Protein AF-A0A966Z0H8-F1 (afdb_monomer_lite)

Foldseek 3Di:
DPPPVPVVVVVVVVPPPVPPQPDDDPVNLVVVLVPAFLDPPPGAVLVNLVSVLVVVVSVVFDNVQWDWAADPPGRRDIDIGGDDDDPDNPDDD

Sequence (93 aa):
MKMLRNTAIVLCLLASHAGAQVPVSPRDILAELIASNTTDLGGANTAAARAGAKHLIAAGFAAADVQILVPEGRPNKGNLVARLRSANSTLKP

Secondary structure (DSSP, 8-state):
--SSSSHHHHHHTTSTT--------HHHHHHHHHHS---TTT--HHHHHHHHHHHHHHTT--GGGEEEE--TT-TT-PEEEE-PPPS-TTS--

Radius of gyration: 19.57 Å; chains: 1; bounding box: 60×34×40 Å

Structure (mmCIF, N/CA/C/O backbone):
data_AF-A0A966Z0H8-F1
#
_entry.id   AF-A0A966Z0H8-F1
#
loop_
_atom_site.group_PDB
_atom_site.id
_atom_site.type_symbol
_atom_site.label_atom_id
_atom_site.label_alt_id
_atom_site.label_comp_id
_atom_site.label_asym_id
_atom_site.label_entity_id
_atom_site.label_seq_id
_atom_site.pdbx_PDB_ins_code
_atom_site.Cartn_x
_atom_site.Cartn_y
_atom_site.Cartn_z
_atom_site.occupancy
_atom_site.B_iso_or_equiv
_atom_site.auth_seq_id
_atom_site.auth_comp_id
_atom_site.auth_asym_id
_atom_site.auth_atom_id
_atom_site.pdbx_PDB_model_num
ATOM 1 N N . MET A 1 1 ? -44.914 -14.487 19.846 1.00 51.62 1 MET A N 1
ATOM 2 C CA . MET A 1 1 ? -43.654 -15.237 20.097 1.00 51.62 1 MET A CA 1
ATOM 3 C C . MET A 1 1 ? -42.897 -15.616 18.804 1.00 51.62 1 MET A C 1
ATOM 5 O O . MET A 1 1 ? -42.584 -16.781 18.605 1.00 51.62 1 MET A O 1
ATOM 9 N N . LYS A 1 2 ? -42.555 -14.664 17.913 1.00 50.00 2 LYS A N 1
ATOM 10 C CA . LYS A 1 2 ? -41.657 -14.929 16.752 1.00 50.00 2 LYS A CA 1
ATOM 11 C C . LYS A 1 2 ? -40.673 -13.791 16.411 1.00 50.00 2 LYS A C 1
ATOM 13 O O . LYS A 1 2 ? -39.811 -13.988 15.569 1.00 50.00 2 LYS A O 1
ATOM 18 N N . MET A 1 3 ? -40.742 -12.636 17.084 1.00 51.91 3 MET A N 1
ATOM 19 C CA . MET A 1 3 ? -39.899 -11.465 16.764 1.00 51.91 3 MET A CA 1
ATOM 20 C C . MET A 1 3 ? -38.594 -11.373 17.570 1.00 51.91 3 MET A C 1
ATOM 22 O O . MET A 1 3 ? -37.730 -10.581 17.224 1.00 51.91 3 MET A O 1
ATOM 26 N N . LEU A 1 4 ? -38.414 -12.197 18.609 1.00 51.91 4 LEU A N 1
ATOM 27 C CA . LEU A 1 4 ? -37.239 -12.126 19.492 1.00 51.91 4 LEU A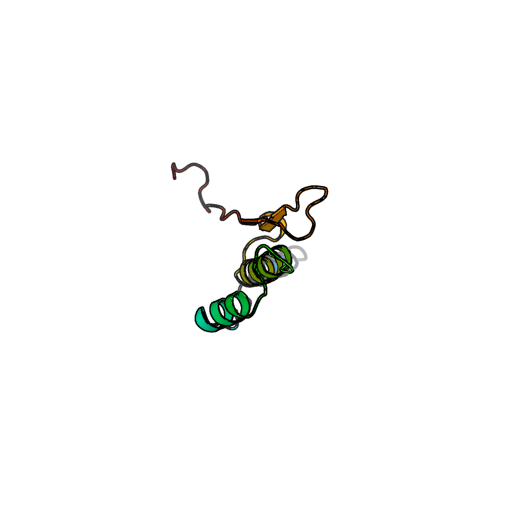 CA 1
ATOM 28 C C . LEU A 1 4 ? -36.048 -12.981 19.016 1.00 51.91 4 LEU A C 1
ATOM 30 O O . LEU A 1 4 ? -34.959 -12.883 19.566 1.00 51.91 4 LEU A O 1
ATOM 34 N N . ARG A 1 5 ? -36.247 -13.835 18.002 1.00 49.72 5 ARG A N 1
ATOM 35 C CA . ARG A 1 5 ? -35.217 -14.760 17.491 1.00 49.72 5 ARG A CA 1
ATOM 36 C C . ARG A 1 5 ? -34.365 -14.177 16.360 1.00 49.72 5 ARG A C 1
ATOM 38 O O . ARG A 1 5 ? -33.256 -14.654 16.154 1.00 49.72 5 ARG A O 1
ATOM 45 N N . ASN A 1 6 ? -34.843 -13.141 15.664 1.00 44.19 6 ASN A N 1
ATOM 46 C CA . ASN A 1 6 ? -34.119 -12.538 14.537 1.00 44.19 6 ASN A CA 1
ATOM 47 C C . ASN A 1 6 ? -33.081 -11.488 14.961 1.00 44.19 6 ASN A C 1
ATOM 49 O O . ASN A 1 6 ? -32.128 -11.251 14.227 1.00 44.19 6 ASN A O 1
ATOM 53 N N . THR A 1 7 ? -33.222 -10.880 16.138 1.00 51.72 7 THR A N 1
ATOM 54 C CA . THR A 1 7 ? -32.293 -9.851 16.635 1.00 51.72 7 THR A CA 1
ATOM 55 C C . THR A 1 7 ? -30.955 -10.422 17.105 1.00 51.72 7 THR A C 1
ATOM 57 O O . THR A 1 7 ? -29.929 -9.767 16.946 1.00 51.72 7 THR A O 1
ATOM 60 N N . ALA A 1 8 ? -30.925 -11.662 17.604 1.00 47.91 8 ALA A N 1
ATOM 61 C CA . ALA A 1 8 ? -29.688 -12.303 18.058 1.00 47.91 8 ALA A CA 1
ATOM 62 C C . ALA A 1 8 ? -28.717 -12.631 16.904 1.00 47.91 8 ALA A C 1
ATOM 64 O O . ALA A 1 8 ? -27.504 -12.577 17.081 1.00 47.91 8 ALA A O 1
ATOM 65 N N . ILE A 1 9 ? -29.242 -12.919 15.707 1.00 49.81 9 ILE A N 1
ATOM 66 C CA . ILE A 1 9 ? -28.426 -13.256 14.528 1.00 49.81 9 ILE A CA 1
ATOM 67 C C . ILE A 1 9 ? -27.742 -12.003 13.958 1.00 49.81 9 ILE A C 1
ATOM 69 O O . ILE A 1 9 ? -26.591 -12.067 13.534 1.00 49.81 9 ILE A O 1
ATOM 73 N N . VAL A 1 10 ? -28.409 -10.844 14.009 1.00 50.28 10 VAL A N 1
ATOM 74 C CA . VAL A 1 10 ? -27.861 -9.570 13.507 1.00 50.28 10 VAL A CA 1
ATOM 75 C C . VAL A 1 10 ? -26.737 -9.039 14.406 1.00 50.28 10 VAL A C 1
ATOM 77 O O . VAL A 1 10 ? -25.772 -8.468 13.905 1.00 50.28 10 VAL A O 1
ATOM 80 N N . LEU A 1 11 ? -26.805 -9.279 15.720 1.00 44.62 11 LEU A N 1
ATOM 81 C CA . LEU A 1 11 ? -25.792 -8.806 16.669 1.00 44.62 11 LEU A CA 1
ATOM 82 C C . LEU A 1 11 ? -24.459 -9.573 16.563 1.00 44.62 11 LEU A C 1
ATOM 84 O O . LEU A 1 11 ? -23.402 -9.007 16.826 1.00 44.62 11 LEU A O 1
ATOM 88 N N . CYS A 1 12 ? -24.485 -10.835 16.121 1.00 43.62 12 CYS A N 1
ATOM 89 C CA . CYS A 1 12 ? -23.276 -11.655 15.995 1.00 43.62 12 CYS A CA 1
ATOM 90 C C . CYS A 1 12 ? -22.442 -11.332 14.740 1.00 43.62 12 CYS A C 1
ATOM 92 O O . CYS A 1 12 ? -21.248 -11.623 14.715 1.00 43.62 12 CYS A O 1
ATOM 94 N N . LEU A 1 13 ? -23.039 -10.706 13.716 1.00 47.88 13 LEU A N 1
ATOM 95 C CA . LEU A 1 13 ? -22.360 -10.397 12.448 1.00 47.88 13 LEU A CA 1
ATOM 96 C C . LEU A 1 13 ? -21.430 -9.171 12.524 1.00 47.88 13 LEU A C 1
ATOM 98 O O . LEU A 1 13 ? -20.564 -9.002 11.670 1.00 47.88 13 LEU A O 1
ATOM 102 N N . LEU A 1 14 ? -21.589 -8.317 13.541 1.00 48.44 14 LEU A N 1
ATOM 103 C CA . LEU A 1 14 ? -20.770 -7.111 13.722 1.00 48.44 14 LEU A CA 1
ATOM 104 C C . LEU A 1 14 ? -19.462 -7.371 14.491 1.00 48.44 14 LEU A C 1
ATOM 106 O O . LEU A 1 14 ? -18.579 -6.518 14.494 1.00 48.44 14 LEU A O 1
ATOM 110 N N . ALA A 1 15 ? -19.312 -8.539 15.125 1.00 47.53 15 ALA A N 1
ATOM 111 C CA . ALA A 1 15 ? -18.158 -8.858 15.972 1.00 47.53 15 ALA A CA 1
ATOM 112 C C . ALA A 1 15 ? -17.006 -9.564 15.225 1.00 47.53 15 ALA A C 1
ATOM 114 O O . ALA A 1 15 ? -15.927 -9.751 15.784 1.00 47.53 15 ALA A O 1
ATOM 115 N N . SER A 1 16 ? -17.201 -9.961 13.963 1.00 47.22 16 SER A N 1
ATOM 116 C CA . SER A 1 16 ? -16.285 -10.877 13.265 1.00 47.22 16 SER A CA 1
ATOM 117 C C . SER A 1 16 ? -15.036 -10.238 12.639 1.00 47.22 16 SER A C 1
ATOM 119 O O . SER A 1 16 ? -14.273 -10.953 12.000 1.00 47.22 16 SER A O 1
ATOM 121 N N . HIS A 1 17 ? -14.779 -8.936 12.810 1.00 50.81 17 HIS A N 1
ATOM 122 C CA . HIS A 1 17 ? -13.556 -8.314 12.267 1.00 50.81 17 HIS A CA 1
ATOM 123 C C . HIS A 1 17 ? -12.337 -8.363 13.196 1.00 50.81 17 HIS A C 1
ATOM 125 O O . HIS A 1 17 ? -11.260 -7.926 12.803 1.00 50.81 17 HIS A O 1
ATOM 131 N N . ALA A 1 18 ? -12.445 -8.976 14.376 1.00 45.56 18 ALA A N 1
ATOM 132 C CA . ALA A 1 18 ? -11.276 -9.357 15.168 1.00 45.56 18 ALA A CA 1
ATOM 133 C C . ALA A 1 18 ? -10.665 -10.670 14.637 1.00 45.56 18 ALA A C 1
ATOM 135 O O . ALA A 1 18 ? -10.482 -11.635 15.375 1.00 45.56 18 ALA A O 1
ATOM 136 N N . GLY A 1 19 ? -10.401 -10.746 13.330 1.00 45.91 19 GLY A N 1
ATOM 137 C CA . GLY A 1 19 ? -9.562 -11.807 12.789 1.00 45.91 19 GLY A CA 1
ATOM 138 C C . GLY A 1 19 ? -8.182 -11.649 13.412 1.00 45.91 19 GLY A C 1
ATOM 139 O O . GLY A 1 19 ? -7.573 -10.593 13.272 1.00 45.91 19 GLY A O 1
ATOM 140 N N . ALA A 1 20 ? -7.721 -12.660 14.146 1.00 46.19 20 ALA A N 1
ATOM 141 C CA . ALA A 1 20 ? -6.378 -12.702 14.703 1.00 46.19 20 ALA A CA 1
ATOM 142 C C . ALA A 1 20 ? -5.364 -12.469 13.571 1.00 46.19 20 ALA A C 1
ATOM 144 O O . ALA A 1 20 ? -5.073 -13.376 12.790 1.00 46.19 20 ALA A O 1
ATOM 145 N N . GLN A 1 21 ? -4.869 -11.236 13.441 1.00 58.44 21 GLN A N 1
ATOM 146 C CA . GLN A 1 21 ? -3.759 -10.936 12.552 1.00 58.44 21 GLN A CA 1
ATOM 147 C C . GLN A 1 21 ? -2.587 -11.778 13.032 1.00 58.44 21 GLN A C 1
ATOM 149 O O . GLN A 1 21 ? -2.118 -11.597 14.155 1.00 58.44 21 GLN A O 1
ATOM 154 N N . VAL A 1 22 ? -2.100 -12.684 12.185 1.00 61.34 22 VAL A N 1
ATOM 155 C CA . VAL A 1 22 ? -0.735 -13.185 12.340 1.00 61.34 22 VAL A CA 1
ATOM 156 C C . VAL A 1 22 ? 0.151 -11.940 12.269 1.00 61.34 22 VAL A C 1
ATOM 158 O O . VAL A 1 22 ? 0.132 -11.271 11.230 1.00 61.34 22 VAL A O 1
ATOM 161 N N . PRO A 1 23 ? 0.856 -11.555 13.348 1.00 69.00 23 PRO A N 1
ATOM 162 C CA . PRO A 1 23 ? 1.659 -10.347 13.322 1.00 69.00 23 PRO A CA 1
ATOM 163 C C . PRO A 1 23 ? 2.785 -10.565 12.315 1.00 69.00 23 PRO A C 1
ATOM 165 O O . PRO A 1 23 ? 3.693 -11.358 12.558 1.00 69.00 23 PRO A O 1
ATOM 168 N N . VAL A 1 24 ? 2.714 -9.902 11.160 1.00 78.06 24 VAL A N 1
ATOM 169 C CA . VAL A 1 24 ? 3.860 -9.843 10.255 1.00 78.06 24 VAL A CA 1
ATOM 170 C C . VAL A 1 24 ? 4.924 -8.984 10.931 1.00 78.06 24 VAL A C 1
ATOM 172 O O . VAL A 1 24 ? 4.633 -7.898 11.443 1.00 78.06 24 VAL A O 1
ATOM 175 N N . SER A 1 25 ? 6.156 -9.480 10.998 1.00 90.19 25 SER A N 1
ATOM 176 C CA . SER A 1 25 ? 7.236 -8.722 11.617 1.00 90.19 25 SER A CA 1
ATOM 177 C C . SER A 1 25 ? 7.521 -7.469 10.783 1.00 90.19 25 SER A C 1
ATOM 179 O O . SER A 1 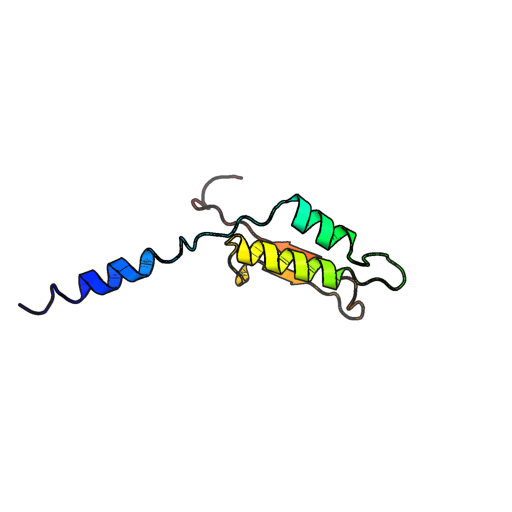25 ? 7.658 -7.573 9.561 1.00 90.19 25 SER A O 1
ATOM 181 N N . PRO A 1 26 ? 7.716 -6.288 11.401 1.00 90.88 26 PRO A N 1
ATOM 182 C CA . PRO A 1 26 ? 8.208 -5.114 10.684 1.00 90.88 26 PRO A CA 1
ATOM 183 C C . PRO A 1 26 ? 9.521 -5.384 9.940 1.00 90.88 26 PRO A C 1
ATOM 185 O O . PRO A 1 26 ? 9.776 -4.783 8.898 1.00 90.88 26 PRO A O 1
ATOM 188 N N . ARG A 1 27 ? 10.346 -6.316 10.445 1.00 94.75 27 ARG A N 1
ATOM 189 C CA . ARG A 1 27 ? 11.571 -6.735 9.757 1.00 94.75 27 ARG A CA 1
ATOM 190 C C . ARG A 1 27 ? 11.300 -7.556 8.502 1.00 94.75 27 ARG A C 1
ATOM 192 O O . ARG A 1 27 ? 12.057 -7.408 7.553 1.00 94.75 27 ARG A O 1
ATOM 199 N N . ASP A 1 28 ? 10.236 -8.351 8.471 1.00 94.75 28 ASP A N 1
ATOM 200 C CA . ASP A 1 28 ? 9.873 -9.135 7.286 1.00 94.75 28 ASP A CA 1
ATOM 201 C C . ASP A 1 28 ? 9.323 -8.220 6.190 1.00 94.75 28 ASP A C 1
ATOM 203 O O . ASP A 1 28 ? 9.724 -8.338 5.034 1.00 94.75 28 ASP A O 1
ATOM 207 N N . ILE A 1 29 ? 8.493 -7.234 6.563 1.00 94.44 29 ILE A N 1
ATOM 208 C CA . ILE A 1 29 ? 8.035 -6.185 5.635 1.00 94.44 29 ILE A CA 1
ATOM 209 C C . ILE A 1 29 ? 9.238 -5.422 5.072 1.00 94.44 29 ILE A C 1
ATOM 211 O O . ILE A 1 29 ? 9.339 -5.208 3.866 1.00 94.44 29 ILE A O 1
ATOM 215 N N . LEU A 1 30 ? 10.170 -5.015 5.939 1.00 95.62 30 LEU A N 1
ATOM 216 C CA . LEU A 1 30 ? 11.370 -4.305 5.509 1.00 95.62 30 LEU A CA 1
ATOM 217 C C . LEU A 1 30 ? 12.239 -5.170 4.585 1.00 95.62 30 LEU A C 1
ATOM 219 O O . LEU A 1 30 ? 12.737 -4.668 3.581 1.00 95.62 30 LEU A O 1
ATOM 223 N N . ALA A 1 31 ? 12.399 -6.459 4.893 1.00 96.62 31 ALA A N 1
ATOM 224 C CA . ALA A 1 31 ? 13.152 -7.390 4.063 1.00 96.62 31 ALA A CA 1
ATOM 225 C C . ALA A 1 31 ? 12.520 -7.550 2.670 1.00 96.62 31 ALA A C 1
ATOM 227 O O . ALA A 1 31 ? 13.238 -7.487 1.674 1.00 96.62 31 ALA A O 1
ATOM 228 N N . GLU A 1 32 ? 11.192 -7.680 2.581 1.00 96.19 32 GLU A N 1
ATOM 229 C CA . GLU A 1 32 ? 10.463 -7.735 1.306 1.00 96.19 32 GLU A CA 1
ATOM 230 C C . GLU A 1 32 ? 10.667 -6.456 0.478 1.00 96.19 32 GLU A C 1
ATOM 232 O O . GLU A 1 32 ? 10.965 -6.515 -0.720 1.00 96.19 32 GLU A O 1
ATOM 237 N N . LEU A 1 33 ? 10.560 -5.285 1.113 1.00 95.25 33 LEU A N 1
ATOM 238 C CA . LEU A 1 33 ? 10.729 -4.002 0.431 1.00 95.25 33 LEU A CA 1
ATOM 239 C C . LEU A 1 33 ? 12.174 -3.766 -0.031 1.00 95.25 33 LEU A C 1
ATOM 241 O O . LEU A 1 33 ? 12.371 -3.243 -1.123 1.00 95.25 33 LEU A O 1
ATOM 245 N N . ILE A 1 34 ? 13.180 -4.177 0.749 1.00 95.00 34 ILE A N 1
ATOM 246 C CA . ILE A 1 34 ? 14.598 -4.065 0.361 1.00 95.00 34 ILE A CA 1
ATOM 247 C C . ILE A 1 34 ? 14.950 -5.050 -0.758 1.00 95.00 34 ILE A C 1
ATOM 249 O O . ILE A 1 34 ? 15.723 -4.711 -1.651 1.00 95.00 34 ILE A O 1
ATOM 253 N N . ALA A 1 35 ? 14.380 -6.257 -0.741 1.00 95.44 35 ALA A N 1
ATOM 254 C CA . ALA A 1 35 ? 14.583 -7.246 -1.799 1.00 95.44 35 ALA A CA 1
ATOM 255 C C . ALA A 1 35 ? 13.934 -6.835 -3.138 1.00 95.44 35 ALA A C 1
ATOM 257 O O . ALA A 1 35 ? 14.234 -7.416 -4.182 1.00 95.44 35 ALA A O 1
ATOM 258 N N . SER A 1 36 ? 13.045 -5.838 -3.126 1.00 93.12 36 SER A N 1
ATOM 259 C CA . SER A 1 36 ? 12.379 -5.320 -4.320 1.00 93.12 36 SER A CA 1
ATOM 260 C C . SER A 1 36 ? 13.319 -4.445 -5.158 1.00 93.12 36 SER A C 1
ATOM 262 O O . SER A 1 36 ? 14.002 -3.567 -4.637 1.00 93.12 36 SER A O 1
ATOM 264 N N . ASN A 1 37 ? 13.298 -4.595 -6.487 1.00 92.38 37 ASN A N 1
ATOM 265 C CA . ASN A 1 37 ? 14.056 -3.714 -7.378 1.00 92.38 37 ASN A CA 1
ATOM 266 C C . ASN A 1 37 ? 13.325 -2.374 -7.607 1.00 92.38 37 ASN A C 1
ATOM 268 O O . ASN A 1 37 ? 12.519 -2.243 -8.534 1.00 92.38 37 ASN A O 1
ATOM 272 N N . THR A 1 38 ? 13.606 -1.380 -6.764 1.00 92.12 38 THR A N 1
ATOM 273 C CA . THR A 1 38 ? 13.046 -0.016 -6.840 1.00 92.12 38 THR A CA 1
ATOM 274 C C . THR A 1 38 ? 14.004 1.002 -7.467 1.00 92.12 38 THR A C 1
ATOM 276 O O . THR A 1 38 ? 13.742 2.205 -7.407 1.00 92.12 38 THR A O 1
ATOM 279 N N . THR A 1 39 ? 15.097 0.551 -8.097 1.00 91.62 39 THR A N 1
ATOM 280 C CA . THR A 1 39 ? 16.044 1.448 -8.770 1.00 91.62 39 THR A CA 1
ATOM 281 C C . THR A 1 39 ? 15.373 2.215 -9.910 1.00 91.62 39 THR A C 1
ATOM 283 O O . THR A 1 39 ? 14.402 1.764 -10.528 1.00 91.62 39 THR A O 1
ATOM 286 N N . ASP A 1 40 ? 15.895 3.407 -10.207 1.00 85.56 40 ASP A N 1
ATOM 287 C CA . ASP A 1 40 ? 15.302 4.252 -11.241 1.00 85.56 40 ASP A CA 1
ATOM 288 C C . ASP A 1 40 ? 15.428 3.632 -12.645 1.00 85.56 40 ASP A C 1
ATOM 290 O O . ASP A 1 40 ? 14.482 3.698 -13.436 1.00 85.56 40 ASP A O 1
ATOM 294 N N . LEU A 1 41 ? 16.559 2.961 -12.897 1.00 87.50 41 LEU A N 1
ATOM 295 C CA . LEU A 1 41 ? 16.891 2.262 -14.137 1.00 87.50 41 LEU A CA 1
ATOM 296 C C . LEU A 1 41 ? 16.588 0.765 -14.022 1.00 87.50 41 LEU A C 1
ATOM 298 O O . LEU A 1 41 ? 17.185 0.061 -13.211 1.00 87.50 41 LEU A O 1
ATOM 302 N N . GLY A 1 42 ? 15.676 0.269 -14.860 1.00 83.12 42 GLY A N 1
ATOM 303 C CA . GLY A 1 42 ? 15.331 -1.157 -14.937 1.00 83.12 42 GLY A CA 1
ATOM 304 C C . GLY A 1 42 ? 14.492 -1.698 -13.770 1.00 83.12 42 GLY A C 1
ATOM 305 O O . GLY A 1 42 ? 14.016 -2.828 -13.855 1.00 83.12 42 GLY A O 1
ATOM 306 N N . GLY A 1 43 ? 14.279 -0.912 -12.711 1.00 89.62 43 GLY A N 1
ATOM 307 C CA . GLY A 1 43 ? 13.410 -1.251 -11.585 1.00 89.62 43 GLY A CA 1
ATOM 308 C C . GLY A 1 43 ? 11.940 -0.861 -11.778 1.00 89.62 43 GLY A C 1
ATOM 309 O O . GLY A 1 43 ? 11.551 -0.172 -12.730 1.00 89.62 43 GLY A O 1
ATOM 310 N N . ALA A 1 44 ? 11.105 -1.305 -10.837 1.00 92.88 44 ALA A N 1
ATOM 311 C CA . ALA A 1 44 ? 9.672 -1.030 -10.801 1.00 92.88 44 ALA A CA 1
ATOM 312 C C . ALA A 1 44 ? 9.178 -0.766 -9.371 1.00 92.88 44 ALA A C 1
ATOM 314 O O . ALA A 1 44 ? 8.749 -1.676 -8.660 1.00 92.88 44 ALA A O 1
ATOM 315 N N . ASN A 1 45 ? 9.135 0.512 -8.980 1.00 95.31 45 ASN A N 1
ATOM 316 C CA . ASN A 1 45 ? 8.590 0.941 -7.688 1.00 95.31 45 ASN A CA 1
ATOM 317 C C . ASN A 1 45 ? 7.125 0.522 -7.496 1.00 95.31 45 ASN A C 1
ATOM 319 O O . ASN A 1 45 ? 6.692 0.229 -6.386 1.00 95.31 45 ASN A O 1
ATOM 323 N N . THR A 1 46 ? 6.360 0.415 -8.585 1.00 96.44 46 THR A N 1
ATOM 324 C CA . THR A 1 46 ? 4.963 -0.035 -8.531 1.00 96.44 46 THR A CA 1
ATOM 325 C C . THR A 1 46 ? 4.815 -1.438 -7.923 1.00 96.44 46 THR A C 1
ATOM 327 O O . THR A 1 46 ? 3.776 -1.745 -7.340 1.00 96.44 46 THR A O 1
ATOM 330 N N . ALA A 1 47 ? 5.832 -2.303 -8.027 1.00 95.56 47 ALA A N 1
ATOM 331 C CA . ALA A 1 47 ? 5.824 -3.604 -7.357 1.00 95.56 47 ALA A CA 1
ATOM 332 C C . ALA A 1 47 ? 5.915 -3.451 -5.828 1.00 95.56 47 ALA A C 1
ATOM 334 O O . ALA A 1 47 ? 5.083 -4.013 -5.117 1.00 95.56 47 ALA A O 1
ATOM 335 N N . ALA A 1 48 ? 6.833 -2.615 -5.336 1.00 96.69 48 ALA A N 1
ATOM 336 C CA . ALA A 1 48 ? 6.950 -2.296 -3.912 1.00 96.69 48 ALA A CA 1
ATOM 337 C C . ALA A 1 48 ? 5.684 -1.603 -3.370 1.00 96.69 48 ALA A C 1
ATOM 339 O O . ALA A 1 48 ? 5.201 -1.939 -2.291 1.00 96.69 48 ALA A O 1
ATOM 340 N N . ALA A 1 49 ? 5.074 -0.707 -4.156 1.00 97.88 49 ALA A N 1
ATOM 341 C CA . ALA A 1 49 ? 3.796 -0.081 -3.810 1.00 97.88 49 ALA A CA 1
ATOM 342 C C . ALA A 1 49 ? 2.665 -1.116 -3.634 1.00 97.88 49 ALA A C 1
ATOM 344 O O . ALA A 1 49 ? 1.866 -1.007 -2.705 1.00 97.88 49 ALA A O 1
ATOM 345 N N . ARG A 1 50 ? 2.612 -2.153 -4.487 1.00 97.44 50 ARG A N 1
ATOM 346 C CA . ARG A 1 50 ? 1.649 -3.264 -4.363 1.00 97.44 50 ARG A CA 1
ATOM 347 C C . ARG A 1 50 ? 1.894 -4.125 -3.126 1.00 97.44 50 ARG A C 1
ATOM 349 O O . ARG A 1 50 ? 0.928 -4.484 -2.454 1.00 97.44 50 ARG A O 1
ATOM 356 N N . ALA A 1 51 ? 3.154 -4.417 -2.807 1.00 96.94 51 ALA A N 1
ATOM 357 C CA . ALA A 1 51 ? 3.520 -5.130 -1.585 1.00 96.94 51 ALA A CA 1
ATOM 358 C C . ALA A 1 51 ? 3.073 -4.354 -0.334 1.00 96.94 51 ALA A C 1
ATOM 360 O O . ALA A 1 51 ? 2.354 -4.888 0.510 1.00 96.94 51 ALA A O 1
ATOM 361 N N . GLY A 1 52 ? 3.387 -3.056 -0.264 1.00 96.44 52 GLY A N 1
ATOM 362 C CA . GLY A 1 52 ? 2.943 -2.188 0.830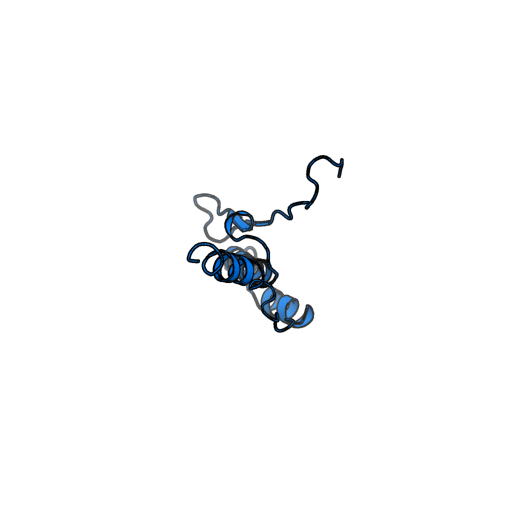 1.00 96.44 52 GLY A CA 1
ATOM 363 C C . GLY A 1 52 ? 1.417 -2.113 0.956 1.00 96.44 52 GLY A C 1
ATOM 364 O O . GLY A 1 52 ? 0.887 -2.218 2.060 1.00 96.44 52 GLY A O 1
ATOM 365 N N . ALA A 1 53 ? 0.692 -2.013 -0.165 1.00 97.88 53 ALA A N 1
ATOM 366 C CA . ALA A 1 53 ? -0.772 -2.017 -0.163 1.00 97.88 53 ALA A CA 1
ATOM 367 C C . ALA A 1 53 ? -1.352 -3.302 0.449 1.00 97.88 53 ALA A C 1
ATOM 369 O O . ALA A 1 53 ? -2.280 -3.237 1.255 1.00 97.88 53 ALA A O 1
ATOM 370 N N . LYS A 1 54 ? -0.779 -4.464 0.106 1.00 96.69 54 LYS A N 1
ATOM 371 C CA . LYS A 1 54 ? -1.181 -5.759 0.668 1.00 96.69 54 LYS A CA 1
ATOM 372 C C . LYS A 1 54 ? -1.009 -5.784 2.188 1.00 96.69 54 LYS A C 1
ATOM 374 O O . LYS A 1 54 ? -1.929 -6.211 2.882 1.00 96.69 54 LYS A O 1
ATOM 379 N N . HIS A 1 55 ? 0.122 -5.296 2.701 1.00 95.25 55 HIS A N 1
ATOM 380 C CA . HIS A 1 55 ? 0.375 -5.221 4.146 1.00 95.25 55 HIS A CA 1
ATOM 381 C C . HIS A 1 55 ? -0.587 -4.277 4.859 1.00 95.25 55 HIS A C 1
ATOM 383 O O . HIS A 1 55 ? -1.106 -4.629 5.911 1.00 95.25 55 HIS A O 1
ATOM 389 N N . LEU A 1 56 ? -0.887 -3.113 4.279 1.00 95.19 56 LEU A N 1
ATOM 390 C CA . LEU A 1 56 ? -1.837 -2.164 4.867 1.00 95.19 56 LEU A CA 1
ATOM 391 C C . LEU A 1 56 ? -3.256 -2.736 4.935 1.00 95.19 56 LEU A C 1
ATOM 393 O O . LEU A 1 56 ? -3.914 -2.628 5.967 1.00 95.19 56 LEU A O 1
ATOM 397 N N . ILE A 1 57 ? -3.718 -3.390 3.869 1.00 95.38 57 ILE A N 1
ATOM 398 C CA . ILE A 1 57 ? -5.033 -4.047 3.860 1.00 95.38 57 ILE A CA 1
ATOM 399 C C . ILE A 1 57 ? -5.065 -5.179 4.896 1.00 95.38 57 ILE A C 1
ATOM 401 O O . ILE A 1 57 ? -6.010 -5.269 5.676 1.00 95.38 57 ILE A O 1
ATOM 405 N N . ALA A 1 58 ? -4.011 -5.998 4.967 1.00 92.25 58 ALA A N 1
ATOM 406 C CA . ALA A 1 58 ? -3.880 -7.035 5.993 1.00 92.25 58 ALA A CA 1
ATOM 407 C C . ALA A 1 58 ? -3.800 -6.456 7.419 1.00 92.25 58 ALA A C 1
ATOM 409 O O . ALA A 1 58 ? -4.178 -7.129 8.375 1.00 92.25 58 ALA A O 1
ATOM 410 N N . ALA A 1 59 ? -3.345 -5.207 7.557 1.00 90.12 59 ALA A N 1
ATOM 411 C CA . ALA A 1 59 ? -3.302 -4.463 8.811 1.00 90.12 59 ALA A CA 1
ATOM 412 C C . ALA A 1 59 ? -4.635 -3.802 9.206 1.00 90.12 59 ALA A C 1
ATOM 414 O O . AL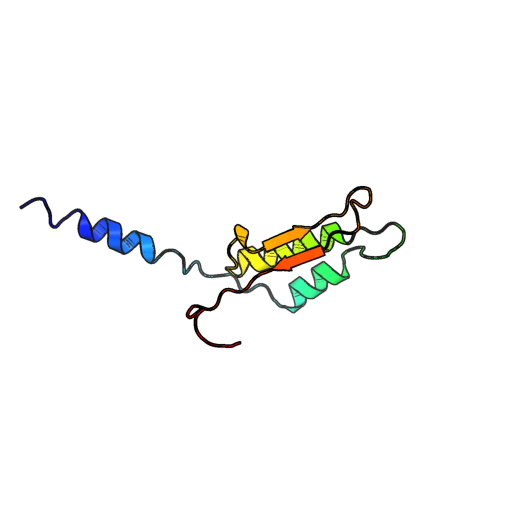A A 1 59 ? -4.692 -3.118 10.225 1.00 90.12 59 ALA A O 1
ATOM 415 N N . GLY A 1 60 ? -5.700 -3.990 8.418 1.00 90.81 60 GLY A N 1
ATOM 416 C CA . GLY A 1 60 ? -7.038 -3.479 8.721 1.00 90.81 60 GLY A CA 1
ATOM 417 C C . GLY A 1 60 ? -7.367 -2.124 8.094 1.00 90.81 60 GLY A C 1
ATOM 418 O O . GLY A 1 60 ? -8.421 -1.560 8.388 1.00 90.81 60 GLY A O 1
ATOM 419 N N . PHE A 1 61 ? -6.521 -1.593 7.204 1.00 93.75 61 PHE A N 1
ATOM 420 C CA . PHE A 1 61 ? -6.926 -0.453 6.382 1.00 93.75 61 PHE A CA 1
ATOM 421 C C . PHE A 1 61 ? -8.055 -0.875 5.436 1.00 93.75 61 PHE A C 1
ATOM 423 O O . PHE A 1 61 ? -7.997 -1.930 4.800 1.00 93.75 61 PHE A O 1
ATOM 430 N N . ALA A 1 62 ? -9.076 -0.028 5.294 1.00 94.56 62 ALA A N 1
ATOM 431 C CA . ALA A 1 62 ? -10.125 -0.267 4.314 1.00 94.56 62 ALA A CA 1
ATOM 432 C C . ALA A 1 62 ? -9.527 -0.240 2.900 1.00 94.56 62 ALA A C 1
ATOM 434 O O . ALA A 1 62 ? -8.817 0.698 2.544 1.00 94.56 62 ALA A O 1
ATOM 435 N N . ALA A 1 63 ? -9.852 -1.229 2.064 1.00 96.31 63 ALA A N 1
ATOM 436 C CA . ALA A 1 63 ? -9.292 -1.329 0.713 1.00 96.31 63 ALA A CA 1
ATOM 437 C C . ALA A 1 63 ? -9.558 -0.076 -0.145 1.00 96.31 63 ALA A C 1
ATOM 439 O O . ALA A 1 63 ? -8.697 0.340 -0.910 1.00 96.31 63 ALA A O 1
ATOM 440 N N . ALA A 1 64 ? -10.710 0.582 0.030 1.00 96.62 64 ALA A N 1
ATOM 441 C CA . ALA A 1 64 ? -11.034 1.838 -0.657 1.00 96.62 64 ALA A CA 1
ATOM 442 C C . ALA A 1 64 ? -10.132 3.024 -0.248 1.00 96.62 64 ALA A C 1
ATOM 444 O O . ALA A 1 64 ? -10.036 4.018 -0.971 1.00 96.62 64 ALA A O 1
ATOM 445 N N . ASP A 1 65 ? -9.485 2.928 0.913 1.00 97.88 65 ASP A N 1
ATOM 446 C CA . ASP A 1 65 ? -8.582 3.935 1.463 1.00 97.88 65 ASP A CA 1
ATOM 447 C C . ASP A 1 65 ? -7.104 3.637 1.161 1.00 97.88 65 ASP A C 1
ATOM 449 O O . ASP A 1 65 ? -6.245 4.421 1.560 1.00 97.88 65 ASP A O 1
ATOM 453 N N . VAL A 1 66 ? -6.802 2.554 0.435 1.00 98.50 66 VAL A N 1
ATOM 454 C CA . VAL A 1 66 ? -5.455 2.194 -0.027 1.00 98.50 66 VAL A CA 1
ATOM 455 C C . VAL A 1 66 ? -5.440 2.212 -1.553 1.00 98.50 66 VAL A C 1
ATOM 457 O O . VAL A 1 66 ? -6.102 1.410 -2.204 1.00 98.50 66 VAL A O 1
ATOM 460 N N . GLN A 1 67 ? -4.685 3.135 -2.140 1.00 98.31 67 GLN A N 1
ATOM 461 C CA . GLN A 1 67 ? -4.655 3.358 -3.584 1.00 98.31 67 GLN A CA 1
ATOM 462 C C . GLN A 1 67 ? -3.232 3.318 -4.127 1.00 98.31 67 GLN A C 1
ATOM 464 O O . GLN A 1 67 ? -2.288 3.773 -3.482 1.00 98.31 67 GLN A O 1
ATOM 469 N N . ILE A 1 68 ? -3.094 2.806 -5.349 1.00 98.25 68 ILE A N 1
ATOM 470 C CA . ILE A 1 68 ? -1.844 2.856 -6.104 1.00 98.25 68 ILE A CA 1
ATOM 471 C C . ILE A 1 68 ? -2.074 3.747 -7.311 1.00 98.25 68 ILE A C 1
ATOM 473 O O . ILE A 1 68 ? -2.843 3.408 -8.208 1.00 98.25 68 ILE A O 1
ATOM 477 N N . LEU A 1 69 ? -1.402 4.890 -7.321 1.00 97.81 69 LEU A N 1
ATOM 478 C CA . LEU A 1 69 ? -1.511 5.878 -8.382 1.00 97.81 69 LEU A CA 1
ATOM 479 C C . LEU A 1 69 ? -0.337 5.692 -9.335 1.00 97.81 69 LEU A C 1
ATOM 481 O O . LEU A 1 69 ? 0.810 5.919 -8.956 1.00 97.81 69 LEU A O 1
ATOM 485 N N . VAL A 1 70 ? -0.617 5.253 -10.560 1.00 97.06 70 VAL A N 1
ATOM 486 C CA . VAL A 1 70 ? 0.397 5.025 -11.595 1.00 97.06 70 VAL A CA 1
ATOM 487 C C . VAL A 1 70 ? 0.229 6.088 -12.679 1.00 97.06 70 VAL A C 1
ATOM 489 O O . VAL A 1 70 ? -0.829 6.125 -13.306 1.00 97.06 70 VAL A O 1
ATOM 492 N N . PRO A 1 71 ? 1.229 6.957 -12.912 1.00 94.75 71 PRO A N 1
ATOM 493 C CA . PRO A 1 71 ? 1.152 7.947 -13.975 1.00 94.75 71 PRO A CA 1
ATOM 494 C C . PRO A 1 71 ? 1.087 7.290 -15.355 1.00 94.75 71 PRO A C 1
ATOM 496 O O . PRO A 1 71 ? 1.750 6.278 -15.613 1.00 94.75 71 PRO A O 1
ATOM 499 N N . GLU A 1 72 ? 0.344 7.911 -16.267 1.00 95.56 72 GLU A N 1
ATOM 500 C CA . GLU A 1 72 ? 0.296 7.482 -17.662 1.00 95.56 72 GLU A CA 1
ATOM 501 C C . GLU A 1 72 ? 1.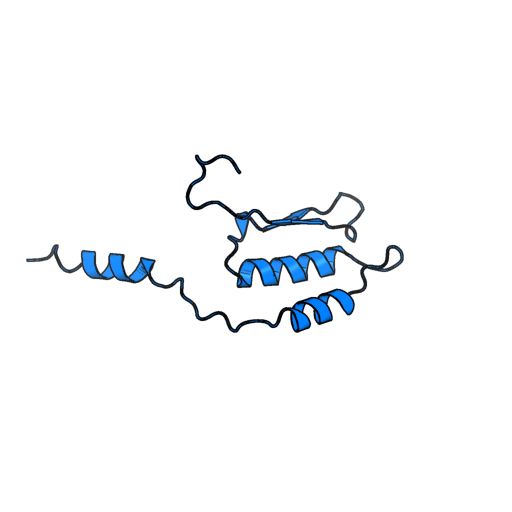700 7.526 -18.293 1.00 95.56 72 GLU A C 1
ATOM 503 O O . GLU A 1 72 ? 2.518 8.401 -17.995 1.00 95.56 72 GLU A O 1
ATOM 508 N N . GLY A 1 73 ? 2.024 6.518 -19.106 1.00 95.06 73 GLY A N 1
ATOM 509 C CA . GLY A 1 73 ? 3.347 6.372 -19.720 1.00 95.06 73 GLY A CA 1
ATOM 510 C C . GLY A 1 73 ? 4.486 6.004 -18.7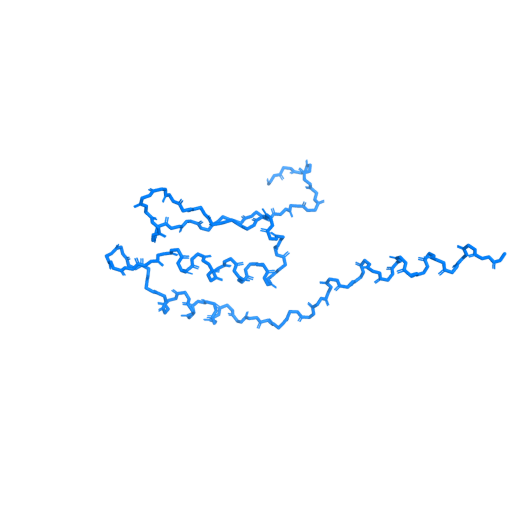56 1.00 95.06 73 GLY A C 1
ATOM 511 O O . GLY A 1 73 ? 5.612 5.805 -19.206 1.00 95.06 73 GLY A O 1
ATOM 512 N N . ARG A 1 74 ? 4.234 5.871 -17.442 1.00 93.75 74 ARG A N 1
ATOM 513 C CA . ARG A 1 74 ? 5.245 5.471 -16.440 1.00 93.75 74 ARG A CA 1
ATOM 514 C C . ARG A 1 74 ? 4.753 4.323 -15.544 1.00 93.75 74 ARG A C 1
ATOM 516 O O . ARG A 1 74 ? 4.679 4.484 -14.323 1.00 93.75 74 ARG A O 1
ATOM 523 N N . PRO A 1 75 ? 4.494 3.125 -16.108 1.00 93.81 75 PRO A N 1
ATOM 524 C CA . PRO A 1 75 ? 3.901 1.997 -15.377 1.00 93.81 75 PRO A CA 1
ATOM 525 C C . PRO A 1 75 ? 4.725 1.523 -14.166 1.00 93.81 75 PRO A C 1
ATOM 527 O O . PRO A 1 75 ? 4.182 0.934 -13.230 1.00 93.81 75 PRO A O 1
ATOM 530 N N . ASN A 1 76 ? 6.026 1.820 -14.158 1.00 95.12 76 ASN A N 1
ATOM 531 C CA . ASN A 1 76 ? 6.985 1.424 -13.124 1.00 95.12 76 ASN A CA 1
ATOM 532 C C . ASN A 1 76 ? 7.133 2.448 -11.984 1.00 95.12 76 ASN A C 1
ATOM 534 O O . ASN A 1 76 ? 7.887 2.200 -11.043 1.00 95.12 76 ASN A O 1
ATOM 538 N N . LYS A 1 77 ? 6.439 3.592 -12.057 1.00 94.81 77 LYS A N 1
ATOM 539 C CA . LYS A 1 77 ? 6.577 4.725 -11.127 1.00 94.81 77 LYS A CA 1
ATOM 540 C C . LYS A 1 77 ? 5.291 4.971 -10.327 1.00 94.81 77 LYS A C 1
ATOM 542 O O . LYS A 1 77 ? 4.804 6.093 -10.256 1.00 94.81 77 LYS A O 1
ATOM 547 N N . GLY A 1 78 ? 4.708 3.909 -9.774 1.00 95.56 78 GLY A N 1
ATOM 548 C CA . GLY A 1 78 ? 3.488 3.998 -8.972 1.00 95.56 78 GLY A CA 1
ATOM 549 C C . GLY A 1 78 ? 3.729 4.506 -7.551 1.00 95.56 78 GLY A C 1
ATOM 550 O O . GLY A 1 78 ? 4.694 4.091 -6.914 1.00 95.56 78 GLY A O 1
ATOM 551 N N . ASN A 1 79 ? 2.821 5.341 -7.046 1.00 96.81 79 ASN A N 1
ATOM 552 C CA . ASN A 1 79 ? 2.793 5.826 -5.665 1.00 96.81 79 ASN A CA 1
ATOM 553 C C . ASN A 1 79 ? 1.757 5.053 -4.847 1.00 96.81 79 ASN A C 1
ATOM 555 O O . ASN A 1 79 ? 0.640 4.851 -5.315 1.00 96.81 79 ASN A O 1
ATOM 559 N N . LEU A 1 80 ? 2.104 4.676 -3.617 1.00 98.12 80 LEU A N 1
ATOM 560 C CA . LEU A 1 80 ? 1.161 4.132 -2.639 1.00 98.12 80 LEU A CA 1
ATOM 561 C C . LEU A 1 80 ? 0.596 5.271 -1.781 1.00 98.12 80 LEU A C 1
ATOM 563 O O . LEU A 1 80 ? 1.357 6.009 -1.159 1.00 98.12 80 LEU A O 1
ATOM 567 N N . VAL A 1 81 ? -0.728 5.394 -1.728 1.00 98.19 81 VAL A N 1
ATOM 568 C CA . VAL A 1 81 ? -1.447 6.343 -0.870 1.00 98.19 81 VAL A CA 1
ATOM 569 C C . VAL A 1 81 ? -2.358 5.554 0.058 1.00 98.19 81 VAL A C 1
ATOM 571 O O . VAL A 1 81 ? -3.122 4.709 -0.399 1.00 98.19 81 VAL A O 1
ATOM 574 N N . ALA A 1 82 ? -2.294 5.840 1.355 1.00 97.75 82 ALA A N 1
ATOM 575 C CA . ALA A 1 82 ? -3.143 5.211 2.354 1.00 97.75 82 ALA A CA 1
ATOM 576 C C . ALA A 1 82 ? -3.769 6.269 3.257 1.00 97.75 82 ALA A C 1
ATOM 578 O O . ALA A 1 82 ? -3.076 7.162 3.747 1.00 97.75 82 ALA A O 1
ATOM 579 N N . ARG A 1 83 ? -5.077 6.167 3.494 1.00 95.50 83 ARG A N 1
ATOM 580 C CA . ARG A 1 83 ? -5.794 7.053 4.409 1.00 95.50 83 ARG A CA 1
ATOM 581 C C . ARG A 1 83 ? -6.182 6.313 5.678 1.00 95.50 83 ARG A C 1
ATOM 583 O O . ARG A 1 83 ? -7.002 5.402 5.653 1.00 95.50 83 ARG A O 1
ATOM 590 N N . LEU A 1 84 ? -5.646 6.771 6.803 1.00 92.00 84 LEU A N 1
ATOM 591 C CA . LEU A 1 84 ? -6.118 6.369 8.120 1.00 92.00 84 LEU A CA 1
ATOM 592 C C . LEU A 1 84 ? -7.283 7.276 8.527 1.00 92.00 84 LEU A C 1
ATOM 594 O O . LEU A 1 84 ? -7.131 8.496 8.600 1.00 92.00 84 LEU A O 1
ATOM 598 N N . ARG A 1 85 ? -8.464 6.699 8.759 1.00 88.50 85 ARG A N 1
ATOM 599 C CA . ARG A 1 85 ? -9.627 7.468 9.217 1.00 88.50 85 ARG A CA 1
ATOM 600 C C . ARG A 1 85 ? -9.608 7.603 10.733 1.00 88.50 85 ARG A C 1
ATOM 602 O O . ARG A 1 85 ? -9.452 6.613 11.439 1.00 88.50 85 ARG A O 1
ATOM 609 N N . SER A 1 86 ? -9.836 8.818 11.226 1.00 85.81 86 SER A N 1
ATOM 610 C CA . SER A 1 86 ? -10.170 9.019 12.636 1.00 85.81 86 SER A CA 1
ATOM 611 C C . SER A 1 86 ? -11.547 8.425 12.930 1.00 85.81 86 SER A C 1
ATOM 613 O O . SER A 1 86 ? -12.476 8.597 12.138 1.00 85.81 86 SER A O 1
ATOM 615 N N . ALA A 1 87 ? -11.696 7.791 14.094 1.00 81.44 87 ALA A N 1
ATOM 616 C CA . ALA A 1 87 ? -13.007 7.424 14.631 1.00 81.44 87 ALA A CA 1
ATOM 617 C C . ALA A 1 87 ? -13.864 8.664 14.958 1.00 81.44 87 ALA A C 1
ATOM 619 O O . ALA A 1 87 ? -15.086 8.581 14.982 1.00 81.44 87 ALA A O 1
ATOM 620 N N . ASN A 1 88 ? -13.220 9.820 15.159 1.00 81.00 88 ASN A N 1
ATOM 621 C CA . ASN A 1 88 ? -13.849 11.110 15.426 1.00 81.00 88 ASN A CA 1
ATOM 622 C C . ASN A 1 88 ? -13.312 12.153 14.437 1.00 81.00 88 ASN A C 1
ATOM 624 O O . ASN A 1 88 ? -12.288 12.794 14.681 1.00 81.00 88 ASN A O 1
ATOM 628 N N . SER A 1 89 ? -13.975 12.304 13.291 1.00 74.56 89 SER A N 1
ATOM 629 C CA . SER A 1 89 ? -13.513 13.168 12.192 1.00 74.56 89 SER A CA 1
ATOM 630 C C . SER A 1 89 ? -13.733 14.669 12.417 1.00 74.56 89 SER A C 1
ATOM 632 O O . SER A 1 89 ? -13.335 15.471 11.580 1.00 74.56 89 SER A O 1
ATOM 634 N N . THR A 1 90 ? -14.402 15.056 13.504 1.00 80.06 90 THR A N 1
ATOM 635 C CA . THR A 1 90 ? -14.701 16.452 13.867 1.00 80.06 90 THR A CA 1
ATOM 636 C C . THR A 1 90 ? -13.620 17.110 14.722 1.00 80.06 90 THR A C 1
ATOM 638 O O . THR A 1 90 ? -13.662 18.323 14.917 1.00 80.06 90 THR A O 1
ATOM 641 N N . LEU A 1 91 ? -12.654 16.343 15.230 1.00 74.75 91 LEU A N 1
ATOM 642 C CA . LEU A 1 91 ? -11.505 16.892 15.945 1.00 74.75 91 LEU A CA 1
ATOM 643 C C . LEU A 1 91 ? -10.451 17.371 14.945 1.00 74.75 91 LEU A C 1
ATOM 645 O O . LEU A 1 91 ? -10.234 16.751 13.903 1.00 74.75 91 LEU A O 1
ATOM 649 N N . LYS A 1 92 ? -9.805 18.494 15.269 1.00 62.53 92 LYS A N 1
ATOM 650 C CA . LYS A 1 92 ? -8.665 18.989 14.495 1.00 62.53 92 LYS A CA 1
ATOM 651 C C . LYS A 1 92 ? -7.513 17.964 14.590 1.00 62.53 92 LYS A C 1
ATOM 653 O O . LYS A 1 92 ? -7.369 17.382 15.667 1.00 62.53 92 LYS A O 1
ATOM 658 N N . PRO A 1 93 ? -6.756 17.728 13.499 1.00 64.81 93 PRO A N 1
ATOM 659 C CA . PRO A 1 93 ? -5.598 16.834 13.511 1.00 64.81 93 PRO A CA 1
ATOM 660 C C . PRO A 1 93 ? -4.566 17.200 14.576 1.00 64.81 93 PRO A C 1
ATOM 662 O O . PRO A 1 93 ? -4.421 18.417 14.849 1.00 64.81 93 PRO A O 1
#

pLDDT: mean 81.79, std 19.4, range [43.62, 98.5]